Protein AF-A0A660Y5K1-F1 (afdb_monomer_lite)

Structure (mmCIF, N/CA/C/O backbone):
data_AF-A0A660Y5K1-F1
#
_entry.id   AF-A0A660Y5K1-F1
#
loop_
_atom_site.group_PDB
_atom_site.id
_atom_site.type_symbol
_atom_site.label_atom_id
_atom_site.label_alt_id
_atom_site.label_comp_id
_atom_site.label_asym_id
_atom_site.label_entity_id
_atom_site.label_seq_id
_atom_site.pdbx_PDB_ins_code
_atom_site.Cartn_x
_atom_site.Cartn_y
_atom_site.Cartn_z
_atom_site.occupancy
_atom_site.B_iso_or_equiv
_atom_site.auth_seq_id
_atom_site.auth_comp_id
_atom_site.auth_asym_id
_atom_site.auth_atom_id
_atom_site.pdbx_PDB_model_num
ATOM 1 N N . MET A 1 1 ? 16.159 -7.435 8.473 1.00 47.81 1 MET A N 1
ATOM 2 C CA . MET A 1 1 ? 14.961 -6.617 8.781 1.00 47.81 1 MET A CA 1
ATOM 3 C C . MET A 1 1 ? 14.994 -5.355 7.933 1.00 47.81 1 MET A C 1
ATOM 5 O O . MET A 1 1 ? 16.044 -4.725 7.866 1.00 47.81 1 MET A O 1
ATOM 9 N N . LYS A 1 2 ? 13.894 -5.005 7.255 1.00 73.62 2 LYS A N 1
ATOM 10 C CA . LYS A 1 2 ? 13.789 -3.728 6.527 1.00 73.62 2 LYS A CA 1
ATOM 11 C C . LYS A 1 2 ? 13.628 -2.585 7.540 1.00 73.62 2 LYS A C 1
ATOM 13 O O . LYS A 1 2 ? 12.920 -2.751 8.528 1.00 73.62 2 LYS A O 1
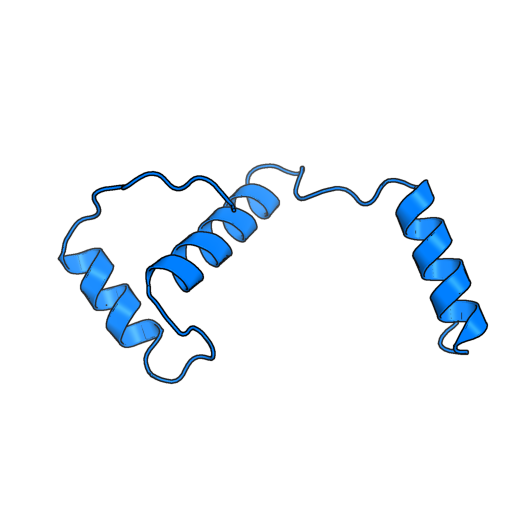ATOM 18 N N . ARG A 1 3 ? 14.303 -1.452 7.317 1.00 83.00 3 ARG A N 1
ATOM 19 C CA . ARG A 1 3 ? 14.152 -0.234 8.134 1.00 83.00 3 ARG A CA 1
ATOM 20 C C . ARG A 1 3 ? 12.923 0.540 7.654 1.00 83.00 3 ARG A C 1
ATOM 22 O O . ARG A 1 3 ? 12.776 0.736 6.451 1.00 83.00 3 ARG A O 1
ATOM 29 N N . THR A 1 4 ? 12.072 0.984 8.573 1.00 82.88 4 THR A N 1
ATOM 30 C CA . THR A 1 4 ? 10.862 1.767 8.278 1.00 82.88 4 THR A CA 1
ATOM 31 C C . THR A 1 4 ? 10.978 3.188 8.837 1.00 82.88 4 THR A C 1
ATOM 33 O O . THR A 1 4 ? 11.783 3.455 9.730 1.00 82.88 4 THR A O 1
ATOM 36 N N . LYS A 1 5 ? 10.200 4.116 8.272 1.00 87.69 5 LYS A N 1
ATOM 37 C CA . LYS A 1 5 ? 10.022 5.488 8.768 1.00 87.69 5 LYS A CA 1
ATOM 38 C C . LYS A 1 5 ? 8.532 5.798 8.852 1.00 87.69 5 LYS A C 1
ATOM 40 O O . LYS A 1 5 ? 7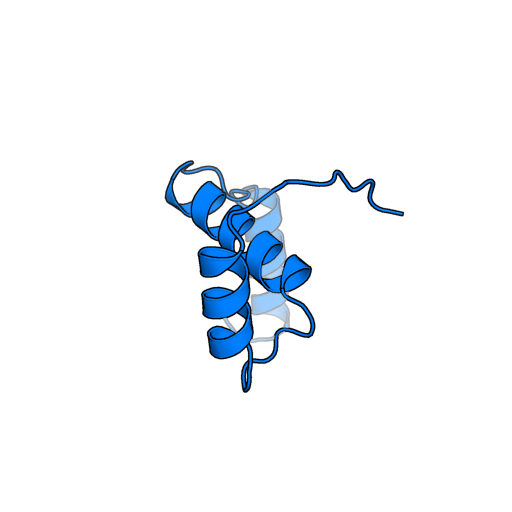.770 5.348 8.001 1.00 87.69 5 LYS A O 1
ATOM 45 N N . GLU A 1 6 ? 8.140 6.581 9.850 1.00 89.31 6 GLU A N 1
ATOM 46 C CA . GLU A 1 6 ? 6.759 7.035 10.013 1.00 89.31 6 GLU A CA 1
ATOM 47 C C . GLU A 1 6 ? 6.471 8.245 9.121 1.00 89.31 6 GLU A C 1
ATOM 49 O O . GLU A 1 6 ? 7.290 9.157 8.993 1.00 89.31 6 GLU A O 1
ATOM 54 N N . VAL A 1 7 ? 5.284 8.259 8.518 1.00 85.81 7 VAL A N 1
ATOM 55 C CA . VAL A 1 7 ? 4.786 9.362 7.695 1.00 85.81 7 VAL A CA 1
ATOM 56 C C . VAL A 1 7 ? 3.410 9.744 8.220 1.00 85.81 7 VAL A C 1
ATOM 58 O O . VAL A 1 7 ? 2.569 8.879 8.453 1.00 85.81 7 VAL A O 1
ATOM 61 N N . LYS A 1 8 ? 3.173 11.043 8.414 1.00 89.38 8 LYS A N 1
ATOM 62 C CA . LYS A 1 8 ? 1.862 11.551 8.825 1.00 89.38 8 LYS A CA 1
ATOM 63 C C . LYS A 1 8 ? 1.024 11.839 7.589 1.00 89.38 8 LYS A C 1
ATOM 65 O O . LYS A 1 8 ? 1.460 12.586 6.716 1.00 89.38 8 LYS A O 1
ATOM 70 N N . ILE A 1 9 ? -0.180 11.285 7.548 1.00 88.25 9 ILE A N 1
ATOM 71 C CA . ILE A 1 9 ? -1.180 11.571 6.518 1.00 88.25 9 ILE A CA 1
ATOM 72 C C . ILE A 1 9 ? -2.455 12.120 7.168 1.00 88.25 9 ILE A C 1
ATOM 74 O O . ILE A 1 9 ? -2.718 11.820 8.335 1.00 88.25 9 ILE A O 1
ATOM 78 N N . PRO A 1 10 ? -3.252 12.931 6.452 1.00 92.75 10 PRO A N 1
ATOM 79 C CA . PRO A 1 10 ? -4.535 13.402 6.959 1.00 92.75 10 PRO A CA 1
ATOM 80 C C . PRO A 1 10 ? -5.460 12.240 7.332 1.00 92.75 10 PRO A C 1
ATOM 82 O O . PRO A 1 10 ? -5.550 11.251 6.602 1.00 92.75 10 PRO A O 1
ATOM 85 N N . LEU A 1 11 ? -6.205 12.391 8.432 1.00 90.38 11 LEU A N 1
ATOM 86 C CA . LEU A 1 11 ? -7.104 11.345 8.935 1.00 90.38 11 LEU A CA 1
ATOM 87 C C . LEU A 1 11 ? -8.179 10.957 7.907 1.00 90.38 11 LEU A C 1
ATOM 89 O O . LEU A 1 11 ? -8.530 9.788 7.787 1.00 90.38 11 LEU A O 1
ATOM 93 N N . SER A 1 12 ? -8.660 11.928 7.127 1.00 91.62 12 SER A N 1
ATOM 94 C CA . SER A 1 12 ? -9.639 11.701 6.059 1.00 91.62 12 SER A CA 1
ATOM 95 C C . SER A 1 12 ? -9.105 10.767 4.971 1.00 91.62 12 SER A C 1
ATOM 97 O O . SER A 1 12 ? -9.834 9.914 4.480 1.00 91.62 12 SER A O 1
ATOM 99 N N . LEU A 1 13 ? -7.820 10.902 4.623 1.00 87.69 13 LEU A N 1
ATOM 100 C CA . LEU A 1 13 ? -7.154 10.039 3.647 1.00 87.69 13 LEU A CA 1
ATOM 101 C C . LEU A 1 13 ? -6.948 8.635 4.209 1.00 87.69 13 LEU A C 1
ATOM 103 O O . LEU A 1 13 ? -7.189 7.665 3.503 1.00 87.69 13 LEU A O 1
ATOM 107 N N . TYR A 1 14 ? -6.545 8.529 5.477 1.00 89.69 14 TYR A N 1
ATOM 108 C CA . TYR A 1 14 ? -6.389 7.237 6.141 1.00 89.69 14 TYR A CA 1
ATOM 109 C C . TYR A 1 14 ? -7.703 6.441 6.135 1.00 89.69 14 TYR A C 1
ATOM 111 O O . TYR A 1 14 ? -7.705 5.295 5.701 1.00 89.69 14 TYR A O 1
ATOM 119 N N . ARG A 1 15 ? -8.822 7.066 6.527 1.00 91.12 15 ARG A N 1
ATOM 120 C CA . ARG A 1 15 ? -10.147 6.419 6.540 1.00 91.12 15 ARG A CA 1
ATOM 121 C C . ARG A 1 15 ? -10.606 5.982 5.153 1.00 91.12 15 ARG A C 1
ATOM 123 O O . ARG A 1 15 ? -11.023 4.849 4.984 1.00 91.12 15 ARG A O 1
ATOM 130 N N . ALA A 1 16 ? -10.447 6.847 4.153 1.00 88.56 16 ALA A N 1
ATOM 131 C CA . ALA A 1 16 ? -10.801 6.500 2.780 1.00 88.56 16 ALA A CA 1
ATOM 132 C C . ALA A 1 16 ? -9.973 5.318 2.241 1.00 88.56 16 ALA A C 1
ATOM 134 O O . ALA A 1 16 ? -10.454 4.547 1.416 1.00 88.56 16 ALA A O 1
ATOM 135 N N . ILE A 1 17 ? -8.716 5.180 2.680 1.00 87.31 17 ILE A N 1
ATOM 136 C CA . ILE A 1 17 ? -7.882 4.023 2.338 1.00 87.31 17 ILE A CA 1
ATOM 137 C C . ILE A 1 17 ? -8.356 2.784 3.098 1.00 87.31 17 ILE A C 1
ATOM 139 O O . ILE A 1 17 ? -8.439 1.725 2.491 1.00 87.31 17 ILE A O 1
ATOM 143 N N . GLU A 1 18 ? -8.683 2.916 4.383 1.00 87.44 18 GLU A N 1
ATOM 144 C CA . GLU A 1 18 ? -9.195 1.835 5.234 1.00 87.44 18 GLU A CA 1
ATOM 145 C C . GLU A 1 18 ? -10.477 1.213 4.657 1.00 87.44 18 GLU A C 1
ATOM 147 O O . GLU A 1 18 ? -10.518 0.008 4.427 1.00 87.44 18 GLU A O 1
ATOM 152 N N . GLU A 1 19 ? -11.456 2.037 4.279 1.00 90.00 19 GLU A N 1
ATOM 153 C CA . GLU A 1 19 ? -12.684 1.584 3.604 1.00 90.00 19 GLU A CA 1
ATOM 154 C C . GLU A 1 19 ? -12.392 0.921 2.249 1.00 90.00 19 GLU A C 1
ATOM 156 O O . GLU A 1 19 ? -13.093 0.013 1.814 1.00 90.00 19 GLU A O 1
ATOM 161 N N . LYS A 1 20 ? -11.340 1.365 1.553 1.00 84.88 20 LYS A N 1
ATOM 162 C CA . LYS A 1 20 ? -10.975 0.849 0.229 1.00 84.88 20 LYS A CA 1
ATOM 163 C C . LYS A 1 20 ? -10.217 -0.477 0.281 1.00 84.88 20 LYS A C 1
ATOM 165 O O . LYS A 1 20 ? -10.246 -1.217 -0.701 1.00 84.88 20 LYS A O 1
ATOM 170 N N . ILE A 1 21 ? -9.510 -0.757 1.377 1.00 86.31 21 ILE A N 1
ATOM 171 C CA . ILE A 1 21 ? -8.818 -2.037 1.574 1.00 86.31 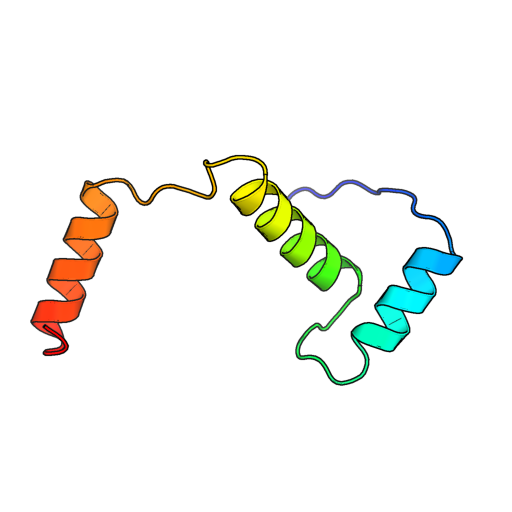21 ILE A CA 1
ATOM 172 C C . ILE A 1 21 ? -9.731 -3.104 2.185 1.00 86.31 21 ILE A C 1
ATOM 174 O O . ILE A 1 21 ? -9.385 -4.284 2.133 1.00 86.31 21 ILE A O 1
ATOM 178 N N . GLU A 1 22 ? -10.886 -2.717 2.727 1.00 80.75 22 GLU A N 1
ATOM 179 C CA . GLU A 1 22 ? -11.885 -3.623 3.287 1.00 80.75 22 GLU A CA 1
ATOM 180 C C . GLU A 1 22 ? -12.483 -4.499 2.167 1.00 80.75 22 GLU A C 1
ATOM 182 O O . GLU A 1 22 ? -13.295 -4.062 1.355 1.00 80.75 22 GLU A O 1
ATOM 187 N N . GLY A 1 23 ? -12.001 -5.743 2.065 1.00 75.25 23 GLY A N 1
ATOM 188 C C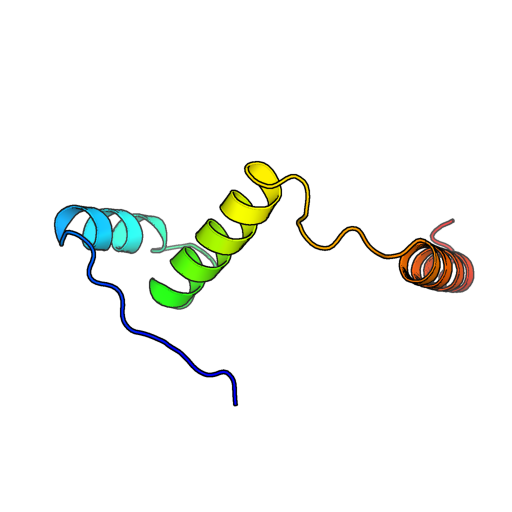A . GLY A 1 23 ? -12.336 -6.674 0.975 1.00 75.25 23 GLY A CA 1
ATOM 189 C C . GLY A 1 23 ? -11.262 -6.816 -0.112 1.00 75.25 23 GLY A C 1
ATOM 190 O O . GLY A 1 23 ? -11.483 -7.508 -1.103 1.00 75.25 23 GLY A O 1
ATOM 191 N N . SER A 1 24 ? -10.101 -6.188 0.070 1.00 81.62 24 SER A N 1
ATOM 192 C CA . SER A 1 24 ? -8.905 -6.417 -0.745 1.00 81.62 24 SER A CA 1
ATOM 193 C C . SER A 1 24 ? -7.952 -7.418 -0.082 1.00 81.62 24 SER A C 1
ATOM 195 O O . SER A 1 24 ? -8.071 -7.702 1.107 1.00 81.62 24 SER A O 1
ATOM 197 N N . ASP A 1 25 ? -6.951 -7.893 -0.824 1.00 82.25 25 ASP A N 1
ATOM 198 C CA . ASP A 1 25 ? -5.896 -8.769 -0.289 1.00 82.25 25 ASP A CA 1
ATOM 199 C C . ASP A 1 25 ? -4.879 -8.042 0.616 1.00 82.25 25 ASP A C 1
ATOM 201 O O . ASP A 1 25 ? -3.932 -8.656 1.108 1.00 82.25 25 ASP A O 1
ATOM 205 N N . PHE A 1 26 ? -5.027 -6.729 0.829 1.00 83.00 26 PHE A N 1
ATOM 206 C CA . PHE A 1 26 ? -4.106 -5.959 1.663 1.00 83.00 26 PHE A CA 1
ATOM 207 C C . PHE A 1 26 ? -4.422 -6.147 3.149 1.00 83.00 26 PHE A C 1
ATOM 209 O O . PHE A 1 26 ? -5.523 -5.853 3.607 1.00 83.00 26 PHE A O 1
ATOM 216 N N . LEU A 1 27 ? -3.419 -6.559 3.929 1.00 77.44 27 LEU A N 1
ATOM 217 C CA . LEU A 1 27 ? -3.570 -6.830 5.363 1.00 77.44 27 LEU A CA 1
ATOM 218 C C . LEU A 1 27 ? -3.481 -5.559 6.217 1.00 77.44 27 LEU A C 1
ATOM 220 O O . LEU A 1 27 ? -3.815 -5.571 7.401 1.00 77.44 27 LEU A O 1
ATOM 224 N N . SER A 1 28 ? -2.977 -4.459 5.649 1.00 84.12 28 SER A N 1
ATOM 225 C CA . SER A 1 28 ? -2.850 -3.186 6.356 1.00 84.12 28 SER A CA 1
ATOM 226 C C . SER A 1 28 ? -2.793 -1.985 5.416 1.00 84.12 28 SER A C 1
ATOM 228 O O . SER A 1 28 ? -2.318 -2.065 4.280 1.00 84.12 28 SER A O 1
ATOM 230 N N . VAL A 1 29 ? -3.165 -0.818 5.947 1.00 86.19 29 VAL A N 1
ATOM 231 C CA . VAL A 1 29 ? -2.999 0.475 5.265 1.00 86.19 29 VAL A CA 1
ATOM 232 C C . VAL A 1 29 ? -1.531 0.721 4.887 1.00 86.19 29 VAL A C 1
ATOM 234 O O . VAL A 1 29 ? -1.243 1.253 3.817 1.00 86.19 29 VAL A O 1
ATOM 237 N N . SER A 1 30 ? -0.581 0.294 5.727 1.00 84.88 30 SER A N 1
ATOM 238 C CA . SER A 1 30 ? 0.856 0.435 5.451 1.00 84.88 30 SER A CA 1
ATOM 239 C C . SER A 1 30 ? 1.296 -0.370 4.226 1.00 84.88 30 SER A C 1
ATOM 241 O O . SER A 1 30 ? 2.082 0.121 3.411 1.00 84.88 30 SER A O 1
ATOM 243 N N . GLU A 1 31 ? 0.763 -1.580 4.065 1.00 83.62 31 GLU A N 1
ATOM 244 C CA . GLU A 1 31 ? 1.036 -2.438 2.914 1.00 83.62 31 GLU A CA 1
ATOM 245 C C . GLU A 1 31 ? 0.468 -1.836 1.627 1.00 83.62 31 GLU A C 1
ATOM 247 O O . GLU A 1 31 ? 1.197 -1.685 0.644 1.00 83.62 31 GLU A O 1
ATOM 252 N N . PHE A 1 32 ? -0.790 -1.387 1.669 1.00 87.50 32 PHE A N 1
ATOM 253 C CA . PHE A 1 32 ? -1.432 -0.713 0.543 1.00 87.50 32 PHE A CA 1
ATOM 254 C C . PHE A 1 32 ? -0.675 0.552 0.123 1.00 87.50 32 PHE A C 1
ATOM 256 O O . PHE A 1 32 ? -0.384 0.737 -1.058 1.00 87.50 32 PHE A O 1
ATOM 263 N N . ILE A 1 33 ? -0.293 1.406 1.080 1.00 86.94 33 ILE A N 1
ATOM 264 C CA . ILE A 1 33 ? 0.473 2.628 0.797 1.00 86.94 33 ILE A CA 1
ATOM 265 C C . ILE A 1 33 ? 1.846 2.282 0.226 1.00 86.94 33 ILE A C 1
ATOM 267 O O . ILE A 1 33 ? 2.299 2.946 -0.700 1.00 86.94 33 ILE A O 1
ATOM 271 N N . THR A 1 34 ? 2.507 1.240 0.731 1.00 84.88 34 THR A N 1
ATOM 272 C CA . THR A 1 34 ? 3.810 0.810 0.207 1.00 84.88 34 THR A CA 1
ATOM 273 C C . THR A 1 34 ? 3.690 0.331 -1.238 1.00 84.88 34 THR A C 1
ATOM 275 O O . THR A 1 34 ? 4.502 0.720 -2.080 1.00 84.88 34 THR A O 1
ATOM 278 N N . TYR A 1 35 ? 2.667 -0.471 -1.546 1.00 85.38 35 TYR A N 1
ATOM 279 C CA . TYR A 1 35 ? 2.377 -0.913 -2.909 1.00 85.38 35 TYR A CA 1
ATOM 280 C C . TYR A 1 35 ? 2.056 0.271 -3.826 1.00 85.38 35 TYR A C 1
ATOM 282 O O . TYR A 1 35 ? 2.675 0.420 -4.879 1.00 85.38 35 TYR A O 1
ATOM 290 N N . ALA A 1 36 ? 1.143 1.149 -3.405 1.00 84.50 36 ALA A N 1
ATOM 291 C CA . ALA A 1 36 ? 0.733 2.321 -4.167 1.00 84.50 36 ALA A CA 1
ATOM 292 C C . ALA A 1 36 ? 1.902 3.286 -4.398 1.00 84.50 36 ALA A C 1
ATOM 294 O O . ALA A 1 36 ? 2.079 3.763 -5.512 1.00 84.50 36 ALA A O 1
ATOM 295 N N . ALA A 1 37 ? 2.744 3.524 -3.390 1.00 82.62 37 ALA A N 1
ATOM 296 C CA . ALA A 1 37 ? 3.939 4.350 -3.513 1.00 82.62 37 ALA A CA 1
ATOM 297 C C . ALA A 1 37 ? 4.960 3.721 -4.466 1.00 82.62 37 ALA A C 1
ATOM 299 O O . ALA A 1 37 ? 5.497 4.417 -5.320 1.00 82.62 37 ALA A O 1
ATOM 300 N N . ARG A 1 38 ? 5.204 2.407 -4.377 1.00 80.50 38 ARG A N 1
ATOM 301 C CA . ARG A 1 38 ? 6.097 1.696 -5.305 1.00 80.50 38 ARG A CA 1
ATOM 302 C C . ARG A 1 38 ? 5.574 1.762 -6.740 1.00 80.50 38 ARG A C 1
ATOM 304 O O . ARG A 1 38 ? 6.350 2.048 -7.649 1.00 80.50 38 ARG A O 1
ATOM 311 N N . LYS A 1 39 ? 4.276 1.527 -6.940 1.00 78.94 39 LYS A N 1
ATOM 312 C CA . LYS A 1 39 ? 3.626 1.600 -8.251 1.00 78.94 39 LYS A CA 1
ATOM 313 C C . LYS A 1 39 ? 3.666 3.021 -8.809 1.00 78.94 39 LYS A C 1
ATOM 315 O O . LYS A 1 39 ? 4.136 3.205 -9.921 1.00 78.94 39 LYS A O 1
ATOM 320 N N . ALA A 1 40 ? 3.293 4.020 -8.013 1.00 79.19 40 ALA A N 1
ATOM 321 C CA . ALA A 1 40 ? 3.362 5.422 -8.406 1.00 79.19 40 ALA A CA 1
ATOM 322 C C . ALA A 1 40 ? 4.799 5.854 -8.717 1.00 79.19 40 ALA A C 1
ATOM 324 O O . ALA A 1 40 ? 5.006 6.565 -9.685 1.00 79.19 40 ALA A O 1
ATOM 325 N N . LEU A 1 41 ? 5.803 5.398 -7.962 1.00 72.25 41 LEU A N 1
ATOM 326 C CA . LEU A 1 41 ? 7.213 5.663 -8.272 1.00 72.25 41 LEU A CA 1
ATOM 327 C C . LEU A 1 41 ? 7.675 4.964 -9.553 1.00 72.25 41 LEU A C 1
ATOM 329 O O . LEU A 1 41 ? 8.503 5.528 -10.251 1.00 72.25 41 LEU A O 1
ATOM 333 N N . THR A 1 42 ? 7.132 3.785 -9.861 1.00 69.75 42 THR A N 1
ATOM 334 C CA . THR A 1 42 ? 7.392 3.033 -11.103 1.00 69.75 42 THR A CA 1
ATOM 335 C C . THR A 1 42 ? 6.706 3.664 -12.319 1.00 69.75 42 THR A C 1
ATOM 337 O O . THR A 1 42 ? 7.231 3.601 -13.427 1.00 69.75 42 THR A O 1
ATOM 340 N N . GLU A 1 43 ? 5.529 4.262 -12.124 1.00 65.50 43 GLU A N 1
ATOM 341 C CA . GLU A 1 43 ? 4.746 4.922 -13.175 1.00 65.50 43 GLU A CA 1
ATOM 342 C C . GLU A 1 43 ? 5.180 6.387 -13.396 1.00 65.50 43 GLU A C 1
ATOM 344 O O . GLU A 1 43 ? 5.272 6.817 -14.542 1.00 65.50 43 GLU A O 1
ATOM 349 N N . LEU A 1 44 ? 5.479 7.158 -12.336 1.00 54.50 44 LEU A N 1
ATOM 350 C CA . LEU A 1 44 ? 5.972 8.547 -12.430 1.00 54.50 44 LEU A CA 1
ATOM 351 C C . LEU A 1 44 ? 7.470 8.633 -12.726 1.00 54.50 44 LEU A C 1
ATOM 353 O O . LEU A 1 44 ? 7.904 9.529 -13.447 1.00 54.50 44 LEU A O 1
ATOM 357 N N . GLY A 1 45 ? 8.277 7.759 -12.135 1.00 46.75 45 GLY A N 1
ATOM 358 C CA . GLY A 1 45 ? 9.673 7.597 -12.502 1.00 46.75 45 GLY A CA 1
ATOM 359 C C . GLY A 1 45 ? 9.751 6.364 -13.375 1.00 46.75 45 GLY A C 1
ATOM 360 O O . GLY A 1 45 ? 9.534 5.276 -12.866 1.00 46.75 45 GLY A O 1
ATOM 361 N N . GLY A 1 46 ? 10.056 6.497 -14.666 1.00 45.56 46 GLY A N 1
ATOM 362 C CA . GLY A 1 46 ? 10.266 5.370 -15.590 1.00 45.56 46 GLY A CA 1
ATOM 363 C C . GLY A 1 46 ? 11.487 4.498 -15.244 1.00 45.56 46 GLY A C 1
ATOM 364 O O . GLY A 1 46 ? 12.344 4.272 -16.090 1.00 45.56 46 GLY A O 1
ATOM 365 N N . HIS A 1 47 ? 11.597 4.082 -13.986 1.00 45.28 47 HIS A N 1
ATOM 366 C CA . HIS A 1 47 ? 12.660 3.366 -13.288 1.00 45.28 47 HIS A CA 1
ATOM 367 C C . HIS A 1 47 ? 12.038 2.522 -12.153 1.00 45.28 47 HIS A C 1
ATOM 369 O O . HIS A 1 47 ? 12.617 2.361 -11.080 1.00 45.28 47 HIS A O 1
ATOM 375 N N . GLY A 1 48 ? 10.845 1.953 -12.355 1.00 43.12 48 GLY A N 1
ATOM 376 C CA . GLY A 1 48 ? 10.557 0.704 -11.655 1.00 43.12 48 GLY A CA 1
ATOM 377 C C . GLY A 1 48 ? 11.503 -0.329 -12.230 1.00 43.12 48 GLY A C 1
ATOM 378 O O . GLY A 1 48 ? 11.359 -0.624 -13.410 1.00 43.12 48 GLY A O 1
ATOM 379 N N . GLU A 1 49 ? 12.502 -0.737 -11.437 1.00 48.62 49 GLU A N 1
ATOM 380 C CA . GLU A 1 49 ? 13.444 -1.843 -11.668 1.00 48.62 49 GLU A CA 1
ATOM 381 C C . GLU A 1 49 ? 13.341 -2.383 -13.105 1.00 48.62 49 GLU A C 1
ATOM 383 O O . GLU A 1 49 ? 12.654 -3.377 -13.351 1.00 48.62 49 GLU A O 1
ATOM 388 N N . GLN A 1 50 ? 13.925 -1.666 -14.082 1.00 49.16 50 GLN A N 1
ATOM 389 C CA . GLN A 1 50 ? 14.096 -2.232 -15.415 1.00 49.16 50 GLN A CA 1
ATOM 390 C C . GLN A 1 50 ? 14.898 -3.495 -15.163 1.00 49.16 50 GLN A C 1
ATOM 392 O O . GLN A 1 50 ? 16.071 -3.382 -14.815 1.00 49.16 50 GLN A O 1
ATOM 397 N N . LEU A 1 51 ? 14.251 -4.660 -15.269 1.00 54.22 51 LEU A N 1
ATOM 398 C CA . LEU A 1 51 ? 14.955 -5.929 -15.237 1.00 54.22 51 LEU A CA 1
ATOM 399 C C . LEU A 1 51 ? 16.169 -5.752 -16.146 1.00 54.22 51 LEU A C 1
ATOM 401 O O . LEU A 1 51 ? 15.993 -5.388 -17.320 1.00 54.22 51 LEU A O 1
ATOM 405 N N . SER A 1 52 ? 17.367 -5.933 -15.595 1.00 59.56 52 SER A N 1
ATOM 406 C CA . SER A 1 52 ? 18.587 -5.909 -16.391 1.00 59.56 52 SER A CA 1
ATOM 407 C C . SER A 1 52 ? 18.384 -6.857 -17.574 1.00 59.56 52 SER A C 1
ATOM 409 O O . SER A 1 52 ? 17.652 -7.848 -17.467 1.00 59.56 52 SER A O 1
ATOM 411 N N . GLU A 1 53 ? 18.997 -6.577 -18.724 1.00 64.19 53 GLU A N 1
ATOM 412 C CA . GLU A 1 53 ? 18.918 -7.501 -19.864 1.00 64.19 53 GLU A CA 1
ATOM 413 C C . GLU A 1 53 ? 19.313 -8.935 -19.451 1.00 64.19 53 GLU A C 1
ATOM 415 O O . GLU A 1 53 ? 18.713 -9.899 -19.924 1.00 64.19 53 GLU A O 1
ATOM 420 N N . GLU A 1 54 ? 20.205 -9.067 -18.464 1.00 63.28 54 GLU A N 1
ATOM 421 C CA . GLU A 1 54 ? 20.580 -10.334 -17.825 1.00 63.28 54 GLU A CA 1
ATOM 422 C C . GLU A 1 54 ? 19.405 -11.030 -17.118 1.00 63.28 54 GLU A C 1
ATOM 424 O O . GLU A 1 54 ? 19.159 -12.218 -17.335 1.00 63.28 54 GLU A O 1
ATOM 429 N N . GLU A 1 55 ? 18.623 -10.295 -16.326 1.00 63.06 55 GLU A N 1
ATOM 430 C CA . GLU A 1 55 ? 17.459 -10.842 -15.623 1.00 63.06 55 GLU A CA 1
ATOM 431 C C . GLU A 1 55 ? 16.358 -11.244 -16.617 1.00 63.06 55 GLU A C 1
ATOM 433 O O . GLU A 1 55 ? 15.692 -12.269 -16.444 1.00 63.06 55 GLU A O 1
ATOM 438 N N . LYS A 1 56 ? 16.179 -10.483 -17.710 1.00 69.69 56 LYS A N 1
ATOM 439 C CA . LYS A 1 56 ? 15.223 -10.845 -18.774 1.00 69.69 56 LYS A CA 1
ATOM 440 C C . LYS A 1 56 ? 15.636 -12.137 -19.461 1.00 69.69 56 LYS A C 1
ATOM 442 O O . LYS A 1 56 ? 14.784 -12.954 -19.822 1.00 69.69 56 LYS A O 1
ATOM 447 N N . GLU A 1 57 ? 16.933 -12.325 -19.670 1.00 77.75 57 GLU A N 1
ATOM 448 C CA . GLU A 1 57 ? 17.464 -13.516 -20.311 1.00 77.75 57 GLU A CA 1
ATOM 449 C C . GLU A 1 57 ? 17.351 -14.752 -19.413 1.00 77.75 57 GLU A C 1
ATOM 451 O O . GLU A 1 57 ? 16.984 -15.827 -19.899 1.00 77.75 57 GLU A O 1
ATOM 456 N N . GLU A 1 58 ? 17.553 -14.601 -18.104 1.00 78.12 58 GLU A N 1
ATOM 457 C CA . GLU A 1 58 ? 17.337 -15.670 -17.129 1.00 78.12 58 GLU A CA 1
ATOM 458 C C . GLU A 1 58 ? 15.862 -16.093 -17.065 1.00 78.12 58 GLU A C 1
ATOM 460 O O . GLU A 1 58 ? 15.549 -17.286 -17.140 1.00 78.12 58 GLU A O 1
ATOM 465 N N . ILE A 1 59 ? 14.933 -15.128 -17.060 1.00 77.06 59 ILE A N 1
ATOM 466 C CA . ILE A 1 59 ? 13.495 -15.413 -17.143 1.00 77.06 59 ILE A CA 1
ATOM 467 C C . ILE A 1 59 ? 13.146 -16.108 -18.464 1.00 77.06 59 ILE A C 1
ATOM 469 O O . ILE A 1 59 ? 12.436 -17.112 -18.444 1.00 77.06 59 ILE A O 1
ATOM 473 N N . ARG A 1 60 ? 13.681 -15.669 -19.615 1.00 77.12 60 ARG A N 1
ATOM 474 C CA . ARG A 1 60 ? 13.460 -16.364 -20.902 1.00 77.12 60 ARG A CA 1
ATOM 475 C C . ARG A 1 60 ? 14.008 -17.789 -20.904 1.00 77.12 60 ARG A C 1
ATOM 477 O O . ARG A 1 60 ? 13.405 -18.661 -21.527 1.00 77.12 60 ARG A O 1
ATOM 484 N N . LYS A 1 61 ? 15.159 -18.042 -20.274 1.00 82.81 61 LYS A N 1
ATOM 485 C CA . LYS A 1 61 ? 15.713 -19.401 -20.140 1.00 82.81 61 LYS A CA 1
ATOM 486 C C . LYS A 1 61 ? 14.800 -20.268 -19.280 1.00 82.81 61 LYS A C 1
ATOM 488 O O . LYS A 1 61 ? 14.495 -21.392 -19.667 1.00 82.81 61 LYS A O 1
ATOM 493 N N . ARG A 1 62 ? 14.305 -19.724 -18.167 1.00 82.56 62 ARG A N 1
ATOM 494 C CA . ARG A 1 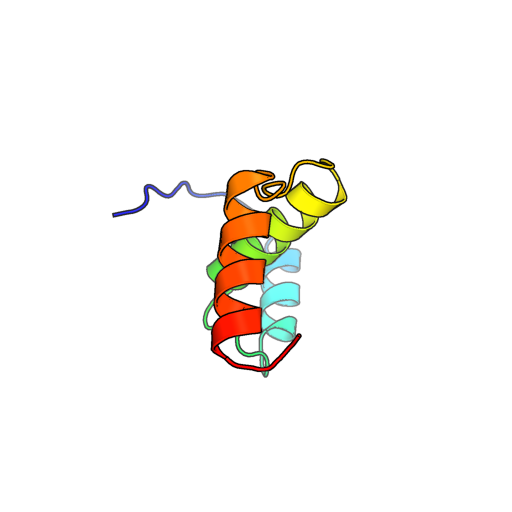62 ? 13.384 -20.419 -17.263 1.00 82.56 62 ARG A CA 1
ATOM 495 C C . ARG A 1 62 ? 12.036 -20.716 -17.922 1.00 82.56 62 ARG A C 1
ATOM 497 O O . ARG A 1 62 ? 11.541 -21.828 -17.797 1.00 82.56 62 ARG A O 1
ATOM 504 N N . LEU A 1 63 ? 11.476 -19.764 -18.667 1.00 83.50 63 LEU A N 1
ATOM 505 C CA . LEU A 1 63 ? 10.223 -19.947 -19.406 1.00 83.50 63 LEU A CA 1
ATOM 506 C C . LEU A 1 63 ? 10.355 -20.989 -20.525 1.00 83.50 63 LEU A C 1
ATOM 508 O O . LEU A 1 63 ? 9.469 -21.829 -20.652 1.00 83.50 63 LEU A O 1
ATOM 512 N N . ARG A 1 64 ? 11.475 -20.999 -21.267 1.00 82.19 64 ARG A N 1
ATOM 513 C CA . ARG A 1 64 ? 11.783 -22.051 -22.257 1.00 82.19 64 ARG A CA 1
ATOM 514 C C . ARG A 1 64 ? 11.935 -23.429 -21.612 1.00 82.19 64 ARG A C 1
ATOM 516 O O . ARG A 1 64 ? 11.395 -24.401 -22.119 1.00 82.19 64 ARG A O 1
ATOM 523 N N . ALA A 1 65 ? 12.618 -23.517 -20.469 1.00 82.88 65 ALA A N 1
ATOM 524 C CA . ALA A 1 65 ? 12.769 -24.774 -19.728 1.00 82.88 65 ALA A CA 1
ATOM 525 C C . ALA A 1 65 ? 11.433 -25.323 -19.199 1.00 82.88 65 ALA A C 1
ATOM 527 O O . ALA A 1 65 ? 11.279 -26.529 -19.029 1.00 82.88 65 ALA A O 1
ATOM 528 N N . LEU A 1 66 ? 10.474 -24.434 -18.944 1.00 85.88 66 LEU A N 1
ATOM 529 C CA . LEU A 1 66 ? 9.128 -24.768 -18.490 1.00 85.88 66 LEU A CA 1
ATOM 530 C C . LEU A 1 66 ? 8.116 -24.930 -19.645 1.00 85.88 66 LEU A C 1
ATOM 532 O O . LEU A 1 66 ? 6.965 -25.262 -19.380 1.00 85.88 66 LEU A O 1
ATOM 536 N N . GLY A 1 67 ? 8.524 -24.713 -20.903 1.00 82.75 67 GLY A N 1
ATOM 537 C CA . GLY A 1 67 ? 7.678 -24.898 -22.091 1.00 82.75 67 GLY A CA 1
ATOM 538 C C . GLY A 1 67 ? 6.635 -23.800 -22.334 1.00 82.75 67 GLY A C 1
ATOM 539 O O . GLY A 1 67 ? 5.669 -24.029 -23.054 1.00 82.75 67 GLY A O 1
ATOM 540 N N . TYR A 1 68 ? 6.805 -22.618 -21.738 1.00 71.31 68 TYR A N 1
ATOM 541 C CA . TYR A 1 68 ? 5.909 -21.468 -21.941 1.00 71.31 68 TYR A CA 1
ATOM 542 C C . TYR A 1 68 ? 6.284 -20.600 -23.163 1.00 71.31 68 TYR A C 1
ATOM 544 O O . TYR A 1 68 ? 5.585 -19.630 -23.455 1.00 71.31 68 TYR A O 1
ATOM 552 N N . LEU A 1 69 ? 7.392 -20.921 -23.841 1.00 61.72 69 LEU A N 1
ATOM 553 C CA . LEU A 1 69 ? 7.983 -20.248 -25.009 1.00 61.72 69 LEU A CA 1
ATOM 554 C C . LEU A 1 69 ? 8.504 -21.311 -25.976 1.00 61.72 69 LEU A C 1
ATOM 556 O O . LEU A 1 69 ? 8.244 -21.169 -27.188 1.00 61.72 69 LEU A O 1
#

Foldseek 3Di:
DDDDDDDDDDPVVLVVLVVVCVPPPDPDSVRVVVVVVLVCCVVVPVPSPPPPPVNVVVVVVVCVVVVVD

Sequence (69 aa):
MKRTKEVKIPLSLYRAIEEKIEGSDFLSVSEFITYAARKALTELGGHGEQLSEEEKEEIRKRLRALGYL

Secondary structure (DSSP, 8-state):
----------HHHHHHHHHHHTTSS-S-HHHHHHHHHHHHHHHHSS-S----HHHHHHHHHHHHHTT--

pLDDT: mean 76.89, std 13.44, range [43.12, 92.75]

Radius of gyration: 17.55 Å; chains: 1; bounding box: 33×38×35 Å

=== Feature glossary ===
Legend for the data blocks above and below:

— What the protein is —

Sequence gives the chain of amino acids in standard one-letter code (A=alanine, C=cysteine, …, Y=tyrosine), read N→C. It is the only feature that is directly encoded by the gene; all structural features are derived from the folded form of this sequence.

The annotation block draws on four external resources. InterPro: which protein families and domains the sequence belongs to. GO: standardized terms for what the protein does, what process it participates in, and where in the cell it acts. CATH: which structural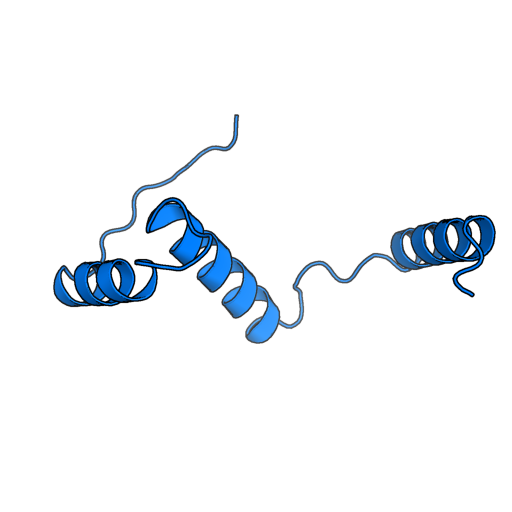 fold it has in the CATH hierarchy. Organism: the species of origin.

— Where its atoms are —

Atomic coordinates in PDBx/mmCIF format — the same representation the Protein Data Bank distributes. Each line of the _atom_site loop places one backbone atom in Cartesian space (units: ångströms, origin: arbitrary).

Six rendered views show the 3D structure from the faces of a cube — i.e. along ±x, ±y, ±z. Rendering representation is drawn randomly per protein from cartoon (secondary-structure ribbons), sticks (backbone bonds), or molecular surface; coloring is either N→C rainbow (blue at the N-terminus through red at the C-terminus) or one color per chain.

— Local backbone conformation —

DSSP 8-state secondary structure assigns each residue one of H (α-helix), G (3₁₀-helix), I (π-helix), E (extended β-strand), B (isolated β-bridge), T (hydrogen-bonded turn), S (bend), or '-' (coil). The assignment is computed from backbone hydrogen-bond geometry via the Kabsch–Sander algorithm.

P-SEA three-state annotation labels each residue as helix, strand, or coil based purely on the geometry of the Cα trace. It serves as a fallback when the full backbone (and thus DSSP) is unavailable.

φ (phi) and ψ (psi) are the two rotatable backbone dihedrals per residue: φ is the C(i-1)–N–Cα–C torsion, ψ is the N–Cα–C–N(i+1) torsion, both in degrees on (−180°, 180°]. α-helical residues cluster near (−60°, −45°); β-strand residues near (−120°, +130°). A Ramachandran plot is simply a scatter of (φ, ψ) for every residue.

— Global shape and packing —

Radius of gyration (Rg) is the root-mean-square distance of Cα atoms from their centroid — a single number for overall size and compactness. A globular domain of N residues has Rg ≈ 2.2·N^0.38 Å; an extended or disordered chain has a much larger Rg. The Cα contact count is the number of residue pairs whose Cα atoms are within 8 Å and are more than four positions apart in sequence — a standard proxy for tertiary packing density. The bounding box is the smallest axis-aligned box enclosing all Cα atoms.

Accessible surface area quantifies burial. A residue with SASA near zero is packed into the hydrophobic core; one with SASA >100 Å² sits on the surface. Computed here via the Shrake–Rupley numerical algorithm with a 1.4 Å probe.

The contact map is a binary N×N matrix image: pixel (i, j) is dark where Cα_i and Cα_j are within 8 Å and |i−j|>4. Because the |i−j|>4 filter removes local helical contacts, off-diagonal stripes parallel to the main diagonal indicate parallel β-sheets; stripes perpendicular to it indicate antiparallel β-sheets. The Ramachandran plot scatters every residue's (φ, ψ) pair against the sterically allowed regions. The PAE heatmap renders the predicted-aligned-error matrix.

— Structural neighborhood —

A 3Di character summarizes, for each residue, the relative orientation of the Cα frame of its nearest spatial neighbor. Because it encodes fold topology rather than chemistry, 3Di alignments detect remote structural similarity that sequence alignment misses.

Structural nearest neighbors (via Foldseek easy-search vs the PDB). Reported per hit: target PDB id, E-value, and alignment TM-score. A TM-score above ~0.5 is the conventional threshold for 'same fold'.

— Confidence and disorder —

For AlphaFold models, the B-factor field carries pLDDT — the model's own estimate of local accuracy on a 0–100 scale. Regions with pLDDT<50 should be treated as essentially unmodeled; they often correspond to intrinsically disordered segments.

B-factor (Debye–Waller factor) reflects atomic displacement in the crystal lattice. It is an experimental observable (units Å²), not a prediction; low values mean the atom is pinned down, high values mean it moves or is heterogeneous across the crystal.

Predicted Aligned Error (PAE) is an AlphaFold confidence matrix: entry (i, j) is the expected error in the position of residue j, in ångströms, when the prediction is superimposed on the true structure at residue i. Low PAE within a block of residues means that block is internally rigid and well-predicted; high PAE between two blocks means their relative placement is uncertain even if each block individually is confident.